Protein AF-A0A921MEG3-F1 (afdb_monomer)

Sequence (140 aa):
MTDDDAIRMTDDLDVVVRRSPRYGAFMVAGLILGFIVAGILVMLPVDTSQLTADYSMGASMGLLMMLLGIVGLGLGGAVALVLDRINAKKAKQYTVRAEYTARRPASPSVNGTAPGRSPDQREDADQPGTGSPATTDVED

pLDDT: mean 70.76, std 17.57, range [39.16, 97.62]

Radius of gyration: 39.79 Å; Cα contacts (8 Å, |Δi|>4): 73; chains: 1; bounding box: 73×64×107 Å

Solvent-accessible surface area (backbone atoms only — not comparable to full-atom values): 9408 Å² total; per-residue (Å²): 138,80,92,73,77,72,80,80,80,80,80,84,63,90,58,88,76,80,78,79,79,74,52,66,61,35,22,51,51,18,25,52,49,16,35,53,52,26,52,53,60,64,69,46,91,67,91,58,88,84,52,95,68,90,74,53,72,67,58,54,38,54,52,34,28,54,50,33,21,54,51,18,25,51,51,18,39,50,54,36,52,53,54,44,63,57,46,64,76,60,63,73,87,66,92,53,92,71,85,78,80,77,76,74,75,78,71,82,80,88,78,73,84,71,78,83,81,73,92,82,82,72,89,82,80,91,87,88,87,80,83,86,80,93,80,90,81,85,89,135

Organism: NCBI:txid1033736

Foldseek 3Di:
DDPPPPPPDDDQDFDFDDDDQDLVVLLVVLLVVQLVVQVVVLPDDDPCVVPPDDDDSVRSSVVSSVVSNVVSSVVSNVVSVVVCVVVVVVPDRDRDRDPDPPPPDPDPPPPDPDPDDDPPPDDDDDDDDDDDDDDDDDDD

Mean predicted aligned error: 18.66 Å

Structure (mmCIF, N/CA/C/O backbone):
data_AF-A0A921MEG3-F1
#
_entry.id   AF-A0A921MEG3-F1
#
loop_
_atom_site.group_PDB
_atom_site.id
_atom_site.type_symbol
_atom_site.label_atom_id
_atom_site.label_alt_id
_atom_site.label_comp_id
_atom_site.label_asym_id
_atom_site.label_entity_id
_atom_site.label_seq_id
_atom_site.pdbx_PDB_ins_code
_atom_site.Cartn_x
_atom_site.Cartn_y
_atom_site.Cartn_z
_atom_site.occupancy
_atom_site.B_iso_or_equiv
_atom_site.auth_seq_id
_atom_site.auth_comp_id
_atom_site.auth_asym_id
_atom_site.auth_atom_id
_atom_site.pdbx_PDB_model_num
ATOM 1 N N . MET A 1 1 ? -48.904 -27.286 42.458 1.00 48.72 1 MET A N 1
ATOM 2 C CA . MET A 1 1 ? -48.430 -25.918 42.729 1.00 48.72 1 MET A CA 1
ATOM 3 C C . MET A 1 1 ? -46.940 -26.071 42.954 1.00 48.72 1 MET A C 1
ATOM 5 O O . MET A 1 1 ? -46.554 -26.556 44.003 1.00 48.72 1 MET A O 1
ATOM 9 N N . THR A 1 2 ? -46.163 -25.959 41.879 1.00 46.72 2 THR A N 1
ATOM 10 C CA . THR A 1 2 ? -44.738 -26.314 41.820 1.00 46.72 2 THR A CA 1
ATOM 11 C C . THR A 1 2 ? -43.904 -25.080 42.130 1.00 46.72 2 THR A C 1
ATOM 13 O O . THR A 1 2 ? -44.001 -24.088 41.412 1.00 46.72 2 THR A O 1
ATOM 16 N N . ASP A 1 3 ? -43.112 -25.164 43.197 1.00 55.00 3 ASP A N 1
ATOM 17 C CA . ASP A 1 3 ? -42.106 -24.183 43.615 1.00 55.00 3 ASP A CA 1
ATOM 18 C C . ASP A 1 3 ? -40.870 -24.231 42.690 1.00 55.00 3 ASP A C 1
ATOM 20 O O . ASP A 1 3 ? -39.758 -24.512 43.126 1.00 55.00 3 ASP A O 1
ATOM 24 N N . ASP A 1 4 ? -41.066 -23.984 41.391 1.00 60.12 4 ASP A N 1
ATOM 25 C CA . ASP A 1 4 ? -39.992 -23.913 40.383 1.00 60.12 4 ASP A CA 1
ATOM 26 C C . ASP A 1 4 ? -39.595 -22.456 40.052 1.00 60.12 4 ASP A C 1
ATOM 28 O O . ASP A 1 4 ? -39.057 -22.165 38.983 1.00 60.12 4 ASP A O 1
ATOM 32 N N . ASP A 1 5 ? -39.805 -21.522 40.987 1.00 58.44 5 ASP A N 1
ATOM 33 C CA . ASP A 1 5 ? -39.325 -20.132 40.905 1.00 58.44 5 ASP A CA 1
ATOM 34 C C . ASP A 1 5 ? -37.833 -20.032 41.280 1.00 58.44 5 ASP A C 1
ATOM 36 O O . ASP A 1 5 ? -37.404 -19.223 42.109 1.00 58.44 5 ASP A O 1
ATOM 40 N N . ALA A 1 6 ? -36.997 -20.865 40.654 1.00 59.38 6 ALA A N 1
ATOM 41 C CA . ALA A 1 6 ? -35.558 -20.652 40.654 1.00 59.38 6 ALA A CA 1
ATOM 42 C C . ALA A 1 6 ? -35.285 -19.313 39.955 1.00 59.38 6 ALA A C 1
ATOM 44 O O . ALA A 1 6 ? -35.330 -19.214 38.728 1.00 59.38 6 ALA A O 1
ATOM 45 N N . ILE A 1 7 ? -35.057 -18.277 40.768 1.00 54.34 7 ILE A N 1
ATOM 46 C CA . ILE A 1 7 ? -34.811 -16.889 40.375 1.00 54.34 7 ILE A CA 1
ATOM 47 C C . ILE A 1 7 ? -33.817 -16.847 39.210 1.00 54.34 7 ILE A C 1
ATOM 49 O O . ILE A 1 7 ? -32.604 -16.995 39.375 1.00 54.34 7 ILE A O 1
ATOM 53 N N . ARG A 1 8 ? -34.346 -16.659 38.000 1.00 55.06 8 ARG A N 1
ATOM 54 C CA . ARG A 1 8 ? -33.565 -16.529 36.774 1.00 55.06 8 ARG A CA 1
ATOM 55 C C . ARG A 1 8 ? -33.024 -15.101 36.714 1.00 55.06 8 ARG A C 1
ATOM 57 O O . ARG A 1 8 ? -33.599 -14.236 36.065 1.00 55.06 8 ARG A O 1
ATOM 64 N N . MET A 1 9 ? -31.943 -14.849 37.445 1.00 56.94 9 MET A N 1
ATOM 65 C CA . MET A 1 9 ? -31.212 -13.582 37.412 1.00 56.94 9 MET A CA 1
ATOM 66 C C . MET A 1 9 ? -30.447 -13.493 36.080 1.00 56.94 9 MET A C 1
ATOM 68 O O . MET A 1 9 ? -29.381 -14.081 35.918 1.00 56.94 9 MET A O 1
ATOM 72 N N . THR A 1 10 ? -31.025 -12.831 35.079 1.00 59.12 10 THR A N 1
ATOM 73 C CA . THR A 1 10 ? -30.313 -12.440 33.852 1.00 59.12 10 THR A CA 1
ATOM 74 C C . THR A 1 10 ? -29.466 -11.205 34.148 1.00 59.12 10 THR A C 1
ATOM 76 O O . THR A 1 10 ? -29.988 -10.096 34.139 1.00 59.12 10 THR A O 1
ATOM 79 N N . ASP A 1 11 ? -28.178 -11.400 34.433 1.00 65.25 11 ASP A N 1
ATOM 80 C CA . ASP A 1 11 ? -27.188 -10.318 34.444 1.00 65.25 11 ASP A CA 1
ATOM 81 C C . ASP A 1 11 ? -26.770 -10.016 32.996 1.00 65.25 11 ASP A C 1
ATOM 83 O O . ASP A 1 11 ? -26.078 -10.811 32.353 1.00 65.25 11 ASP A O 1
ATOM 87 N N . ASP A 1 12 ? -27.216 -8.879 32.459 1.00 62.66 12 ASP A N 1
ATOM 88 C CA . ASP A 1 12 ? -26.721 -8.355 31.185 1.00 62.66 12 ASP A CA 1
ATOM 89 C C . ASP A 1 12 ? -25.346 -7.706 31.427 1.00 62.66 12 ASP A C 1
ATOM 91 O O . ASP A 1 12 ? -25.234 -6.599 31.954 1.00 62.66 12 ASP A O 1
ATOM 95 N N . LEU A 1 13 ? -24.273 -8.417 31.067 1.00 62.22 13 LEU A N 1
ATOM 96 C CA . LEU A 1 13 ? -22.905 -7.899 31.136 1.00 62.22 13 LEU A CA 1
ATOM 97 C C . LEU A 1 13 ? -22.580 -7.065 29.894 1.00 62.22 13 LEU A C 1
ATOM 99 O O . LEU A 1 13 ? -22.517 -7.581 28.776 1.00 62.22 13 LEU A O 1
ATOM 103 N N . ASP A 1 14 ? -22.313 -5.778 30.106 1.00 54.62 14 ASP A N 1
ATOM 104 C CA . ASP A 1 14 ? -21.950 -4.843 29.044 1.00 54.62 14 ASP A CA 1
ATOM 105 C C . ASP A 1 14 ? -20.464 -5.021 28.673 1.00 54.62 14 ASP A C 1
ATOM 107 O O . ASP A 1 14 ? -19.552 -4.603 29.391 1.00 54.62 14 ASP A O 1
ATOM 111 N N . VAL A 1 15 ? -20.194 -5.718 27.563 1.00 60.62 15 VAL A N 1
ATOM 112 C CA . VAL A 1 15 ? -18.828 -6.003 27.091 1.00 60.62 15 VAL A CA 1
ATOM 113 C C . VAL A 1 15 ? -18.481 -5.105 25.907 1.00 60.62 15 VAL A C 1
ATOM 115 O O . VAL A 1 15 ? -19.044 -5.219 24.818 1.00 60.62 15 VAL A O 1
ATOM 118 N N . VAL A 1 16 ? -17.474 -4.245 26.085 1.00 59.94 16 VAL A N 1
ATOM 119 C CA . VAL A 1 16 ? -16.951 -3.380 25.018 1.00 59.94 16 VAL A CA 1
ATOM 120 C C . VAL A 1 16 ? -16.079 -4.199 24.062 1.00 59.94 16 VAL A C 1
ATOM 122 O O . VAL A 1 16 ? -14.869 -4.351 24.248 1.00 59.94 16 VAL A O 1
ATOM 125 N N . VAL A 1 17 ? -16.682 -4.728 22.997 1.00 63.50 17 VAL A N 1
ATOM 126 C CA . VAL A 1 17 ? -15.937 -5.382 21.914 1.00 63.50 17 VAL A CA 1
ATOM 127 C C . VAL A 1 17 ? -15.283 -4.317 21.032 1.00 63.50 17 VAL A C 1
ATOM 129 O O . VAL A 1 17 ? -15.913 -3.726 20.153 1.00 63.50 17 VAL A O 1
ATOM 132 N N . ARG A 1 18 ? -13.978 -4.091 21.217 1.00 59.41 18 ARG A N 1
ATOM 133 C CA . ARG A 1 18 ? -13.170 -3.336 20.248 1.00 59.41 18 ARG A CA 1
ATOM 134 C C . ARG A 1 18 ? -12.979 -4.178 18.982 1.00 59.41 18 ARG A C 1
ATOM 136 O O . ARG A 1 18 ? -12.212 -5.137 18.980 1.00 59.41 18 ARG A O 1
ATOM 143 N N . ARG A 1 19 ? -13.665 -3.845 17.884 1.00 63.50 19 ARG A N 1
ATOM 144 C CA . ARG A 1 19 ? -13.299 -4.397 16.567 1.00 63.50 19 ARG A CA 1
ATOM 145 C C . ARG A 1 19 ? -11.910 -3.878 16.206 1.00 63.50 19 ARG A C 1
ATOM 147 O O . ARG A 1 19 ? -11.713 -2.667 16.185 1.00 63.50 19 ARG A O 1
ATOM 154 N N . SER A 1 20 ? -10.966 -4.775 15.917 1.00 61.28 20 SER A N 1
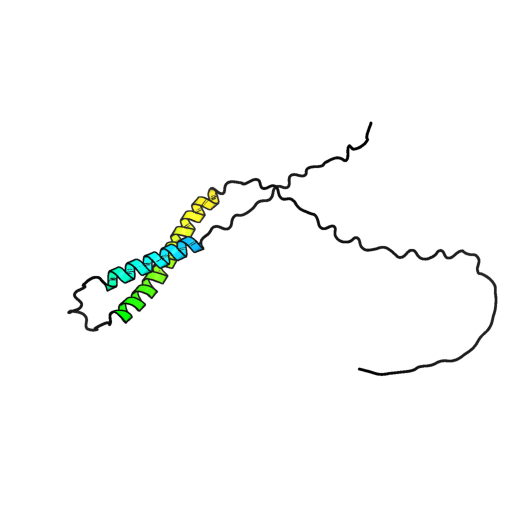ATOM 155 C CA . SER A 1 20 ? -9.675 -4.378 15.359 1.00 61.28 20 SER A CA 1
ATOM 156 C C . SER A 1 20 ? -9.892 -3.799 13.953 1.00 61.28 20 SER A C 1
ATOM 158 O O . SER A 1 20 ? -10.501 -4.456 13.097 1.00 61.28 20 SER A O 1
ATOM 160 N N . PRO A 1 21 ? -9.448 -2.561 13.691 1.00 65.62 21 PRO A N 1
ATOM 161 C CA . PRO A 1 21 ? -9.524 -1.991 12.355 1.00 65.62 21 PRO A CA 1
ATOM 162 C C . PRO A 1 21 ? -8.595 -2.745 11.396 1.00 65.62 21 PRO A C 1
ATOM 164 O O . PRO A 1 21 ? -7.470 -3.111 11.736 1.00 65.62 21 PRO A O 1
ATOM 167 N N . ARG A 1 22 ? -9.073 -3.027 10.180 1.00 69.94 22 ARG A N 1
ATOM 168 C CA . ARG A 1 22 ? -8.360 -3.861 9.197 1.00 69.94 22 ARG A CA 1
ATOM 169 C C . ARG A 1 22 ? -7.361 -3.030 8.380 1.00 69.94 22 ARG A C 1
ATOM 171 O O . ARG A 1 22 ? -7.578 -2.799 7.194 1.00 69.94 22 ARG A O 1
ATOM 178 N N . TYR A 1 23 ? -6.259 -2.601 8.995 1.00 77.19 23 TYR A N 1
ATOM 179 C CA . TYR A 1 23 ? -5.219 -1.800 8.321 1.00 77.19 23 TYR A CA 1
ATOM 180 C C . TYR A 1 23 ? -4.531 -2.537 7.160 1.00 77.19 23 TYR A C 1
ATOM 182 O O . TYR A 1 23 ? -4.137 -1.917 6.172 1.00 77.19 23 TYR A O 1
ATOM 190 N N . GLY A 1 24 ? -4.430 -3.869 7.249 1.00 82.56 24 GLY A N 1
ATOM 191 C CA . GLY A 1 24 ? -3.732 -4.689 6.254 1.00 82.56 24 GLY A CA 1
ATOM 192 C C . GLY A 1 24 ? -4.317 -4.593 4.842 1.00 82.56 24 GLY A C 1
ATOM 193 O O . GLY A 1 24 ? -3.566 -4.622 3.874 1.00 82.56 24 GLY A O 1
ATOM 194 N N . ALA A 1 25 ? -5.634 -4.405 4.701 1.00 87.50 25 ALA A N 1
ATOM 195 C CA . ALA A 1 25 ? -6.272 -4.345 3.384 1.00 87.50 25 ALA A CA 1
ATOM 196 C C . ALA A 1 25 ? -5.827 -3.117 2.569 1.00 87.50 25 ALA A C 1
ATOM 198 O O . ALA A 1 25 ? -5.560 -3.227 1.376 1.00 87.50 25 ALA A O 1
ATOM 199 N N . PHE A 1 26 ? -5.701 -1.958 3.217 1.00 88.75 26 PHE A N 1
ATOM 200 C CA . PHE A 1 26 ? -5.288 -0.716 2.558 1.00 88.75 26 PHE A CA 1
ATOM 201 C C . PHE A 1 26 ? -3.795 -0.691 2.230 1.00 88.75 26 PHE A C 1
ATOM 203 O O . PHE A 1 26 ? -3.413 -0.196 1.174 1.00 88.75 26 PHE A O 1
ATOM 210 N N . MET A 1 27 ? -2.963 -1.266 3.103 1.00 90.25 27 MET A N 1
ATOM 211 C CA . MET A 1 27 ? -1.540 -1.490 2.833 1.00 90.25 27 MET A CA 1
ATOM 212 C C . MET A 1 27 ? -1.364 -2.336 1.563 1.00 90.25 27 MET A C 1
ATOM 214 O O . MET A 1 27 ? -0.673 -1.927 0.633 1.00 90.25 27 MET A O 1
ATOM 218 N N . VAL A 1 28 ? -2.059 -3.477 1.481 1.00 93.62 28 VAL A N 1
ATOM 219 C CA . VAL A 1 28 ? -2.006 -4.368 0.310 1.00 93.62 28 VAL A CA 1
ATOM 220 C C . VAL A 1 28 ? -2.534 -3.672 -0.946 1.00 93.62 28 VAL A C 1
ATOM 222 O O . VAL A 1 28 ? -1.901 -3.758 -1.994 1.00 93.62 28 VAL A O 1
ATOM 225 N N . ALA A 1 29 ? -3.643 -2.933 -0.853 1.00 93.00 29 ALA A N 1
ATOM 226 C CA . ALA A 1 29 ? -4.171 -2.176 -1.987 1.00 93.00 29 ALA A CA 1
ATOM 227 C C . ALA A 1 29 ? -3.178 -1.114 -2.494 1.00 93.00 29 ALA A C 1
ATOM 229 O O . ALA A 1 29 ? -2.976 -0.993 -3.701 1.00 93.00 29 ALA A O 1
ATOM 230 N N . GLY A 1 30 ? -2.528 -0.381 -1.586 1.00 93.44 30 GLY A N 1
ATOM 231 C CA . GLY A 1 30 ? -1.507 0.610 -1.927 1.00 93.44 30 GLY A CA 1
ATOM 232 C C . GLY A 1 30 ? -0.261 -0.008 -2.568 1.00 93.44 30 GLY A C 1
ATOM 233 O O . GLY A 1 30 ? 0.231 0.516 -3.565 1.00 93.44 30 GLY A O 1
ATOM 234 N N . LEU A 1 31 ? 0.206 -1.152 -2.056 1.00 97.00 31 LEU A N 1
ATOM 235 C CA . LEU A 1 31 ? 1.300 -1.927 -2.653 1.00 97.00 31 LEU A CA 1
ATOM 236 C C . LEU A 1 31 ? 0.959 -2.360 -4.087 1.00 97.00 31 LEU A C 1
ATOM 238 O O . LEU A 1 31 ? 1.746 -2.129 -5.004 1.00 97.00 31 LEU A O 1
ATOM 242 N N . ILE A 1 32 ? -0.226 -2.952 -4.284 1.00 97.19 32 ILE A N 1
ATOM 243 C CA . ILE A 1 32 ? -0.699 -3.399 -5.603 1.00 97.19 32 ILE A CA 1
ATOM 244 C C . ILE A 1 32 ? -0.782 -2.213 -6.565 1.00 97.19 32 ILE A C 1
ATOM 246 O O . ILE A 1 32 ? -0.314 -2.311 -7.697 1.00 97.19 32 ILE A O 1
ATOM 250 N N . LEU A 1 33 ? -1.330 -1.081 -6.117 1.00 96.69 33 LEU A N 1
ATOM 251 C CA . LEU A 1 33 ? -1.407 0.128 -6.933 1.00 96.69 33 LEU A CA 1
ATOM 252 C C . LEU A 1 33 ? -0.010 0.632 -7.324 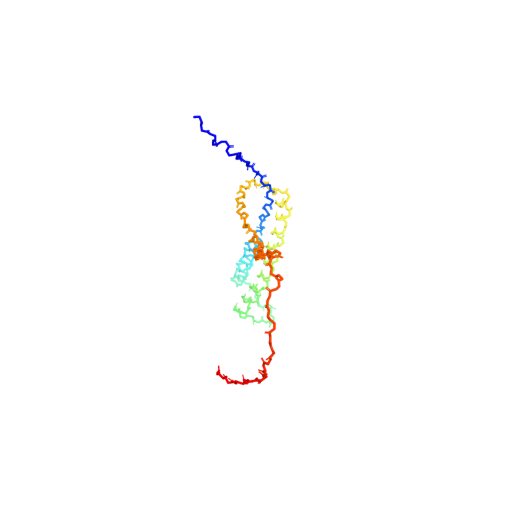1.00 96.69 33 LEU A C 1
ATOM 254 O O . LEU A 1 33 ? 0.209 0.960 -8.488 1.00 96.69 33 LEU A O 1
ATOM 258 N N . GLY A 1 34 ? 0.945 0.637 -6.390 1.00 96.19 34 GLY A N 1
ATOM 259 C CA . GLY A 1 34 ? 2.339 0.987 -6.665 1.00 96.19 34 GLY A CA 1
ATOM 260 C C . GLY A 1 34 ? 2.972 0.082 -7.723 1.00 96.19 34 GLY A C 1
ATOM 261 O O . GLY A 1 34 ? 3.616 0.575 -8.649 1.00 96.19 34 GLY A O 1
ATOM 262 N N . PHE A 1 35 ? 2.722 -1.226 -7.645 1.00 97.62 35 PHE A N 1
ATOM 263 C CA . PHE A 1 35 ? 3.199 -2.176 -8.649 1.00 97.62 35 PHE A CA 1
ATOM 264 C C . PHE A 1 35 ? 2.564 -1.930 -10.021 1.00 97.62 35 PHE A C 1
ATOM 266 O O . PHE A 1 35 ? 3.269 -1.882 -11.024 1.00 97.62 35 PHE A O 1
ATOM 273 N N . ILE A 1 36 ? 1.253 -1.694 -10.085 1.00 97.00 36 ILE A N 1
ATOM 274 C CA . ILE A 1 36 ? 0.577 -1.367 -11.350 1.00 97.00 36 ILE A CA 1
ATOM 275 C C . ILE A 1 36 ? 1.209 -0.123 -11.988 1.00 97.00 36 ILE A C 1
ATOM 277 O O . ILE A 1 36 ? 1.559 -0.150 -13.168 1.00 97.00 36 ILE A O 1
ATOM 281 N N . VAL A 1 37 ? 1.418 0.943 -11.210 1.00 96.50 37 VAL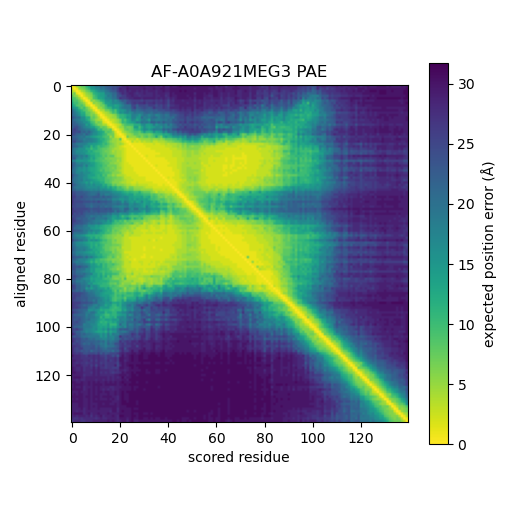 A N 1
ATOM 282 C CA . VAL A 1 37 ? 2.031 2.184 -11.709 1.00 96.50 37 VAL A CA 1
ATOM 283 C C . VAL A 1 37 ? 3.469 1.944 -12.179 1.00 96.50 37 VAL A C 1
ATOM 285 O O . VAL A 1 37 ? 3.832 2.405 -13.258 1.00 96.50 37 VAL A O 1
ATOM 288 N N . ALA A 1 38 ? 4.274 1.181 -11.435 1.00 95.12 38 ALA A N 1
ATOM 289 C CA . ALA A 1 38 ? 5.630 0.824 -11.853 1.00 95.12 38 ALA A CA 1
ATOM 290 C C . ALA A 1 38 ? 5.641 0.040 -13.176 1.00 95.12 38 ALA A C 1
ATOM 292 O O . ALA A 1 38 ? 6.471 0.308 -14.042 1.00 95.12 38 ALA A O 1
ATOM 293 N N . GLY A 1 39 ? 4.703 -0.893 -13.361 1.00 93.56 39 GLY A N 1
ATOM 294 C CA . GLY A 1 39 ? 4.596 -1.682 -14.589 1.00 93.56 39 GLY A CA 1
ATOM 295 C C . GLY A 1 39 ? 4.227 -0.817 -15.791 1.00 93.56 39 GLY A C 1
ATOM 296 O O . GLY A 1 39 ? 4.834 -0.942 -16.853 1.00 93.56 39 GLY A O 1
ATOM 297 N N . ILE A 1 40 ? 3.287 0.113 -15.601 1.00 94.44 40 ILE A N 1
ATOM 298 C CA . ILE A 1 40 ? 2.897 1.083 -16.631 1.00 94.44 40 ILE A CA 1
ATOM 299 C C . ILE A 1 40 ? 4.079 1.985 -17.001 1.00 94.44 40 ILE A C 1
ATOM 301 O O . ILE A 1 40 ? 4.334 2.183 -18.185 1.00 94.44 40 ILE A O 1
ATOM 305 N N . LEU A 1 41 ? 4.818 2.499 -16.012 1.00 92.00 41 LEU A N 1
ATOM 306 C CA . LEU A 1 41 ? 5.964 3.384 -16.247 1.00 92.00 41 LEU A CA 1
ATOM 307 C C . LEU A 1 41 ? 7.076 2.709 -17.057 1.00 92.00 41 LEU A C 1
ATOM 309 O O . LEU A 1 41 ? 7.666 3.355 -17.914 1.00 92.00 41 LEU A O 1
ATOM 313 N N . VAL A 1 42 ? 7.344 1.424 -16.815 1.00 90.56 42 VAL A N 1
ATOM 314 C CA . VAL A 1 42 ? 8.361 0.667 -17.569 1.00 90.56 42 VAL A CA 1
ATOM 315 C C . VAL A 1 42 ? 7.922 0.369 -18.995 1.00 90.56 42 VAL A C 1
ATOM 317 O O . VAL A 1 42 ? 8.753 0.341 -19.897 1.00 90.56 42 VAL A O 1
ATOM 320 N N . MET A 1 43 ? 6.631 0.115 -19.207 1.00 89.94 43 MET A N 1
ATOM 321 C CA . MET A 1 43 ? 6.101 -0.164 -20.543 1.00 89.94 43 MET A CA 1
ATOM 322 C C . MET A 1 43 ? 5.971 1.107 -21.396 1.00 89.94 43 MET A C 1
ATOM 324 O O . MET A 1 43 ? 5.792 1.025 -22.611 1.00 89.94 43 MET A O 1
ATOM 328 N N . LEU A 1 44 ? 6.032 2.287 -20.774 1.00 90.38 44 LEU A N 1
ATOM 329 C CA . LEU A 1 44 ? 5.914 3.549 -21.479 1.00 90.38 44 LEU A CA 1
ATOM 330 C C . LEU A 1 44 ? 7.169 3.780 -22.343 1.00 90.38 44 LEU A C 1
ATOM 332 O O . LEU A 1 44 ? 8.282 3.699 -21.824 1.00 90.38 44 LEU A O 1
ATOM 336 N N . PRO A 1 45 ? 7.024 4.077 -23.646 1.00 78.00 45 PRO A N 1
ATOM 337 C CA . PRO A 1 45 ? 8.163 4.400 -24.493 1.00 78.00 45 PRO A CA 1
ATOM 338 C C . PRO A 1 45 ? 8.689 5.782 -24.096 1.00 78.00 45 PRO A C 1
ATOM 340 O O . PRO A 1 45 ? 8.121 6.808 -24.468 1.00 78.00 45 PRO A O 1
ATOM 343 N N . VAL A 1 46 ? 9.744 5.801 -23.284 1.00 80.00 46 VAL A N 1
ATOM 344 C CA . VAL A 1 46 ? 10.454 7.019 -22.887 1.00 80.00 46 VAL A CA 1
ATOM 345 C C . VAL A 1 46 ? 11.738 7.098 -23.703 1.00 80.00 46 VAL A C 1
ATOM 347 O O . VAL A 1 46 ? 12.503 6.137 -23.734 1.00 80.00 46 VAL A O 1
ATOM 350 N N . ASP A 1 47 ? 11.987 8.237 -24.349 1.00 74.81 47 ASP A N 1
ATOM 351 C CA . ASP A 1 47 ? 13.234 8.474 -25.079 1.00 74.81 47 ASP A CA 1
ATOM 352 C C . ASP A 1 47 ? 14.405 8.577 -24.092 1.00 74.81 47 ASP A C 1
ATOM 354 O O . ASP A 1 47 ? 14.687 9.632 -23.519 1.00 74.81 47 ASP A O 1
ATOM 358 N N . THR A 1 48 ? 15.100 7.460 -23.878 1.00 73.44 48 THR A N 1
ATOM 359 C CA . THR A 1 48 ? 16.271 7.381 -22.992 1.00 73.44 48 THR A CA 1
ATOM 360 C C . THR A 1 48 ? 17.585 7.688 -23.702 1.00 73.44 48 THR A C 1
ATOM 362 O O . THR A 1 48 ? 18.639 7.604 -23.085 1.00 73.44 48 THR A O 1
ATOM 365 N N . SER A 1 49 ? 17.547 8.111 -24.967 1.00 72.19 49 SER A N 1
ATOM 366 C CA . SER A 1 49 ? 18.716 8.397 -25.818 1.00 72.19 49 SER A CA 1
ATOM 367 C C . SER A 1 49 ? 19.690 9.433 -25.236 1.00 72.19 49 SER A C 1
ATOM 369 O O . SER A 1 49 ? 20.829 9.532 -25.677 1.00 72.19 49 SER A O 1
ATOM 371 N N . GLN A 1 50 ? 19.232 10.231 -24.268 1.00 75.94 50 GLN A N 1
ATOM 372 C CA . GLN A 1 50 ? 20.006 11.269 -23.579 1.00 75.94 50 GLN A CA 1
ATOM 373 C C . GLN A 1 50 ? 20.635 10.773 -2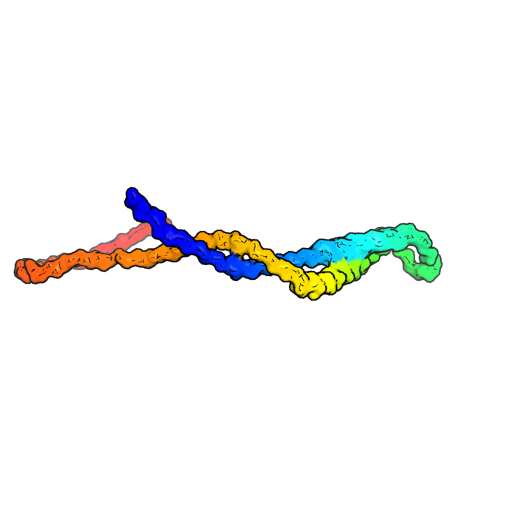2.260 1.00 75.94 50 GLN A C 1
ATOM 375 O O . GLN A 1 50 ? 21.378 11.516 -21.619 1.00 75.94 50 GLN A O 1
ATOM 380 N N . LEU A 1 51 ? 20.320 9.554 -21.806 1.00 78.31 51 LEU A N 1
ATOM 381 C CA . LEU A 1 51 ? 20.860 8.993 -20.568 1.00 78.31 51 LEU A CA 1
ATOM 382 C C . LEU A 1 51 ? 22.213 8.328 -20.840 1.00 78.31 51 LEU A C 1
ATOM 384 O O . LEU A 1 51 ? 22.364 7.538 -21.761 1.00 78.31 51 LEU A O 1
ATOM 388 N N . THR A 1 52 ? 23.195 8.594 -19.978 1.00 72.38 52 THR A N 1
ATOM 389 C CA . THR A 1 52 ? 24.522 7.948 -20.021 1.00 72.38 52 THR A CA 1
ATOM 390 C C . THR A 1 52 ? 24.473 6.445 -19.707 1.00 72.38 52 THR A C 1
ATOM 392 O O . THR A 1 52 ? 25.438 5.734 -19.972 1.00 72.38 52 THR A O 1
ATOM 395 N N . ALA A 1 53 ? 23.380 5.956 -19.117 1.00 73.81 53 ALA A N 1
ATOM 396 C CA . ALA A 1 53 ? 23.249 4.583 -18.651 1.00 73.81 53 ALA A CA 1
ATOM 397 C C . ALA A 1 53 ? 22.046 3.888 -19.296 1.00 73.81 53 ALA A C 1
ATOM 399 O O . ALA A 1 53 ? 20.901 4.276 -19.054 1.00 73.81 53 ALA A O 1
ATOM 400 N N . ASP A 1 54 ? 22.324 2.819 -20.042 1.00 73.50 54 ASP A N 1
ATOM 401 C CA . ASP A 1 54 ? 21.312 1.892 -20.538 1.00 73.50 54 ASP A CA 1
ATOM 402 C C . ASP A 1 54 ? 20.891 0.941 -19.414 1.00 73.50 54 ASP A C 1
ATOM 404 O O . ASP A 1 54 ? 21.666 0.104 -18.943 1.00 73.50 54 ASP A O 1
ATOM 408 N N . TYR A 1 55 ? 19.642 1.069 -18.974 1.00 80.50 55 TYR A N 1
ATOM 409 C CA . TYR A 1 55 ? 19.045 0.150 -18.012 1.00 80.50 55 TYR A CA 1
ATOM 410 C C . TYR A 1 55 ? 18.257 -0.938 -18.735 1.00 80.50 55 TYR A C 1
ATOM 412 O O . TYR A 1 55 ? 17.430 -0.662 -19.602 1.00 80.50 55 TYR A O 1
ATOM 420 N N . SER A 1 56 ? 18.482 -2.194 -18.344 1.00 86.50 56 SER A N 1
ATOM 421 C CA . SER A 1 56 ? 17.664 -3.301 -18.833 1.00 86.50 56 SER A CA 1
ATOM 422 C C . SER A 1 56 ? 16.244 -3.206 -18.274 1.00 86.50 56 SER A C 1
ATOM 424 O O . SER A 1 56 ? 16.042 -2.826 -17.118 1.00 86.50 56 SER A O 1
ATOM 426 N N . MET A 1 57 ? 15.264 -3.632 -19.075 1.00 83.69 57 MET A N 1
ATOM 427 C CA . MET A 1 57 ? 13.842 -3.585 -18.715 1.00 83.69 57 MET A CA 1
ATOM 428 C C . MET A 1 57 ? 13.552 -4.266 -17.365 1.00 83.69 57 MET A C 1
ATOM 430 O O . MET A 1 57 ? 12.770 -3.759 -16.562 1.00 83.69 57 MET A O 1
ATOM 434 N N . GLY A 1 58 ? 14.223 -5.390 -17.084 1.00 88.44 58 GLY A N 1
ATOM 435 C CA . GLY A 1 58 ? 14.086 -6.115 -15.819 1.00 88.44 58 GLY A CA 1
ATOM 436 C C . GLY A 1 58 ? 14.642 -5.350 -14.614 1.00 88.44 58 GLY A C 1
ATOM 437 O O . GLY A 1 58 ? 14.026 -5.364 -13.548 1.00 88.44 58 GLY A O 1
ATOM 438 N N . ALA A 1 59 ? 15.764 -4.641 -14.776 1.00 91.75 59 ALA A N 1
ATOM 439 C CA . ALA A 1 59 ? 16.362 -3.849 -13.702 1.00 91.75 59 ALA A CA 1
ATOM 440 C C . ALA A 1 59 ? 15.501 -2.625 -13.358 1.00 91.75 59 ALA A C 1
ATOM 442 O O . ALA A 1 59 ? 15.204 -2.390 -12.185 1.00 91.75 59 ALA A O 1
ATOM 443 N N . SER A 1 60 ? 15.039 -1.887 -14.372 1.00 91.31 60 SER A N 1
ATOM 444 C CA . SER A 1 60 ? 14.125 -0.755 -14.181 1.00 91.31 60 SER A CA 1
ATOM 445 C C . SER A 1 60 ? 12.792 -1.197 -13.577 1.00 91.31 60 SER A C 1
ATOM 447 O O . SER A 1 60 ? 12.283 -0.529 -12.679 1.00 91.31 60 SER A O 1
ATOM 449 N N . MET A 1 61 ? 12.261 -2.353 -13.993 1.00 93.00 61 MET A N 1
ATOM 450 C CA . MET A 1 61 ? 11.043 -2.920 -13.411 1.00 93.00 61 MET A CA 1
ATOM 451 C C . MET A 1 61 ? 11.221 -3.275 -11.942 1.00 93.00 61 MET A C 1
ATOM 453 O O . MET A 1 61 ? 10.420 -2.832 -11.124 1.00 93.00 61 MET A O 1
ATOM 457 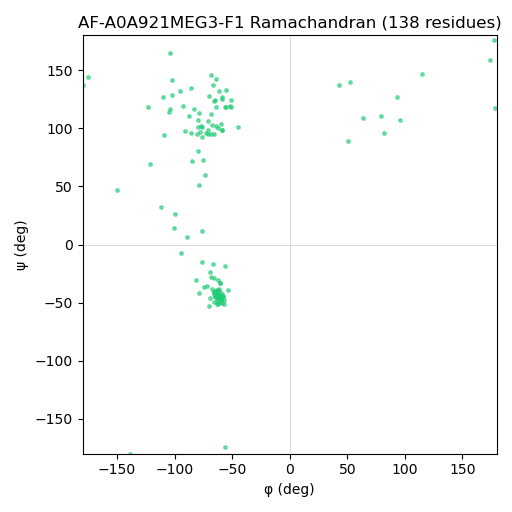N N . GLY A 1 62 ? 12.264 -4.025 -11.587 1.00 93.50 62 GLY A N 1
ATOM 458 C CA . GLY A 1 62 ? 12.507 -4.409 -10.197 1.00 93.50 62 GLY A CA 1
ATOM 459 C C . GLY A 1 62 ? 12.695 -3.196 -9.284 1.00 93.50 62 GLY A C 1
ATOM 460 O O . GLY A 1 62 ? 12.067 -3.117 -8.227 1.00 93.50 62 GLY A O 1
ATOM 461 N N . LEU A 1 63 ? 13.502 -2.222 -9.718 1.00 94.88 63 LEU A N 1
ATOM 462 C CA . LEU A 1 63 ? 13.757 -1.004 -8.951 1.00 94.88 63 LEU A CA 1
ATOM 463 C C . LEU A 1 63 ? 12.482 -0.174 -8.756 1.00 94.88 63 LEU A C 1
ATOM 465 O O . LEU A 1 63 ? 12.178 0.219 -7.629 1.00 94.88 63 LEU A O 1
ATOM 469 N N . LEU A 1 64 ? 11.723 0.072 -9.829 1.00 95.06 64 LEU A N 1
ATOM 470 C CA . LEU A 1 64 ? 10.484 0.846 -9.747 1.00 95.06 64 LEU A CA 1
ATOM 471 C C . LEU A 1 64 ? 9.423 0.120 -8.923 1.00 95.06 64 LEU A C 1
ATOM 473 O O . LEU A 1 64 ? 8.780 0.762 -8.102 1.00 95.06 64 LEU A O 1
ATOM 477 N N . MET A 1 65 ? 9.272 -1.198 -9.072 1.00 96.75 65 MET A N 1
ATOM 478 C CA . MET A 1 65 ? 8.355 -2.002 -8.254 1.00 96.75 65 MET A CA 1
ATOM 479 C C . MET A 1 65 ? 8.705 -1.911 -6.774 1.00 96.75 65 MET A C 1
ATOM 481 O O . MET A 1 65 ? 7.826 -1.663 -5.958 1.00 96.75 65 MET A O 1
ATOM 485 N N . MET A 1 66 ? 9.981 -2.064 -6.418 1.00 97.38 66 MET A N 1
ATOM 486 C CA . MET A 1 66 ? 10.437 -1.948 -5.033 1.00 97.38 66 MET A CA 1
ATOM 487 C C . MET A 1 66 ? 10.129 -0.552 -4.476 1.00 97.38 66 MET A C 1
ATOM 489 O O . MET A 1 66 ? 9.531 -0.419 -3.408 1.00 97.38 66 MET A O 1
ATOM 493 N N . LEU A 1 67 ? 10.494 0.493 -5.222 1.00 97.25 67 LEU A N 1
ATOM 494 C CA . LEU A 1 67 ? 10.377 1.877 -4.773 1.00 97.25 67 LEU A CA 1
ATOM 495 C C . LEU A 1 67 ? 8.912 2.332 -4.696 1.00 97.25 67 LEU A C 1
ATOM 497 O O . LEU A 1 67 ? 8.463 2.770 -3.637 1.00 97.25 67 LEU A O 1
ATOM 501 N N . LEU A 1 68 ? 8.136 2.167 -5.772 1.00 96.81 68 LEU A N 1
ATOM 502 C CA . LEU A 1 68 ? 6.703 2.487 -5.776 1.00 96.81 68 LEU A CA 1
ATOM 503 C C . LEU A 1 68 ? 5.897 1.538 -4.895 1.00 96.81 68 LEU A C 1
ATOM 505 O O . LEU A 1 68 ? 4.870 1.950 -4.367 1.00 96.81 68 LEU A O 1
ATOM 509 N N . GLY A 1 69 ? 6.345 0.302 -4.696 1.00 97.00 69 GLY A N 1
ATOM 510 C CA . GLY A 1 69 ? 5.746 -0.629 -3.749 1.00 97.00 69 GLY A CA 1
ATOM 511 C C . GLY A 1 69 ? 5.840 -0.110 -2.320 1.00 97.00 69 GLY A C 1
ATOM 512 O O . GLY A 1 69 ? 4.819 -0.010 -1.646 1.00 97.00 69 GLY A O 1
ATOM 513 N N . ILE A 1 70 ? 7.034 0.290 -1.869 1.00 97.62 70 ILE A N 1
ATOM 514 C CA . ILE A 1 70 ? 7.238 0.861 -0.525 1.00 97.62 70 ILE A CA 1
ATOM 515 C C . ILE A 1 70 ? 6.455 2.171 -0.366 1.00 97.62 70 ILE A C 1
ATOM 517 O O . ILE A 1 70 ? 5.773 2.365 0.642 1.00 97.62 70 ILE A O 1
ATOM 521 N N . VAL A 1 71 ? 6.511 3.055 -1.367 1.00 96.88 71 VAL A N 1
ATOM 522 C CA . VAL A 1 71 ? 5.765 4.324 -1.354 1.00 96.88 71 VAL A CA 1
ATOM 523 C C . VAL A 1 71 ? 4.257 4.068 -1.323 1.00 96.88 71 VAL A C 1
ATOM 525 O O . VAL A 1 71 ? 3.552 4.650 -0.501 1.00 96.88 71 VAL A O 1
ATOM 528 N N . GLY A 1 72 ? 3.759 3.166 -2.166 1.00 95.44 72 GLY A N 1
ATOM 529 C CA . GLY A 1 72 ? 2.352 2.783 -2.241 1.00 95.44 72 GLY A CA 1
ATOM 530 C C . GLY A 1 72 ? 1.858 2.128 -0.955 1.00 95.44 72 GLY A C 1
ATOM 531 O O . GLY A 1 72 ? 0.776 2.465 -0.477 1.00 95.44 72 GLY A O 1
ATOM 532 N N . LEU A 1 73 ? 2.669 1.266 -0.341 1.00 95.25 73 LEU A N 1
ATOM 533 C CA . LEU A 1 73 ? 2.403 0.673 0.970 1.00 95.25 73 LEU A CA 1
ATOM 534 C C . LEU A 1 73 ? 2.270 1.767 2.043 1.00 95.25 73 LEU A C 1
ATOM 536 O O . LEU A 1 73 ? 1.292 1.786 2.790 1.00 95.25 73 LEU A O 1
ATOM 540 N N . GLY A 1 74 ? 3.210 2.717 2.074 1.00 94.69 74 GLY A N 1
ATOM 541 C CA . GLY A 1 74 ? 3.190 3.855 2.995 1.00 94.69 74 GLY A CA 1
ATOM 542 C C . GLY A 1 74 ? 1.973 4.761 2.803 1.00 94.69 74 GLY A C 1
ATOM 543 O O . GLY A 1 74 ? 1.301 5.096 3.779 1.00 94.69 74 GLY A O 1
ATOM 544 N N . LEU A 1 75 ? 1.636 5.111 1.557 1.00 93.19 75 LEU A N 1
ATOM 545 C CA . LEU A 1 75 ? 0.445 5.904 1.234 1.00 93.19 75 LEU A CA 1
ATOM 546 C C . LEU A 1 75 ? -0.843 5.157 1.587 1.00 93.19 75 LEU A C 1
ATOM 548 O O . LEU A 1 75 ? -1.732 5.737 2.207 1.00 93.19 75 LEU A O 1
ATOM 552 N N . GLY A 1 76 ? -0.936 3.872 1.242 1.00 90.19 76 GLY A N 1
ATOM 553 C CA . GLY A 1 76 ? -2.067 3.017 1.598 1.00 90.19 76 GLY A CA 1
ATOM 554 C C . GLY A 1 76 ? -2.262 2.956 3.111 1.00 90.19 76 GLY A C 1
ATOM 555 O O . GLY A 1 76 ? -3.375 3.142 3.600 1.00 90.19 76 GLY A O 1
ATOM 556 N N . GLY A 1 77 ? -1.172 2.801 3.865 1.00 90.38 77 GLY A N 1
ATOM 557 C CA . GLY A 1 77 ? -1.168 2.868 5.324 1.00 90.38 77 GLY A CA 1
ATOM 558 C C . GLY A 1 77 ? -1.578 4.233 5.883 1.00 90.38 77 GLY A C 1
ATOM 559 O O . GLY A 1 77 ? -2.391 4.297 6.804 1.00 90.38 77 GLY A O 1
ATOM 560 N N . ALA A 1 78 ? -1.072 5.331 5.318 1.00 88.94 78 ALA A N 1
ATOM 561 C CA . ALA A 1 78 ? -1.425 6.686 5.739 1.00 88.94 78 ALA A CA 1
ATOM 562 C C . ALA A 1 78 ? -2.916 6.976 5.513 1.00 88.94 78 ALA A C 1
ATOM 564 O O . ALA A 1 78 ? -3.603 7.456 6.416 1.00 88.94 78 ALA A O 1
ATOM 565 N N . VAL A 1 79 ? -3.440 6.612 4.340 1.00 87.19 79 VAL A N 1
ATOM 566 C CA . VAL A 1 79 ? -4.871 6.697 4.024 1.00 87.19 79 VAL A CA 1
ATOM 567 C C . VAL A 1 79 ? -5.678 5.831 4.995 1.00 87.19 79 VAL A C 1
ATOM 569 O O . VAL A 1 79 ? -6.667 6.306 5.554 1.00 87.19 79 VAL A O 1
ATOM 572 N N . ALA A 1 80 ? -5.224 4.607 5.286 1.00 85.12 80 ALA A N 1
ATOM 573 C CA . ALA A 1 80 ? -5.863 3.734 6.270 1.00 85.12 80 ALA A CA 1
ATOM 574 C C . ALA A 1 80 ? -5.940 4.382 7.655 1.00 85.12 80 ALA A C 1
ATOM 576 O O . ALA A 1 80 ? -6.994 4.340 8.280 1.00 85.12 80 ALA A O 1
ATOM 577 N N . LEU A 1 81 ? -4.854 5.008 8.119 1.00 82.81 81 LEU A N 1
ATOM 578 C CA . LEU A 1 81 ? -4.805 5.702 9.407 1.00 82.81 81 LEU A CA 1
ATOM 579 C C . LEU A 1 81 ? -5.764 6.892 9.453 1.00 82.81 81 LEU A C 1
ATOM 581 O O . LEU A 1 81 ? -6.414 7.111 10.473 1.00 82.81 81 LEU A O 1
ATOM 585 N N . VAL A 1 82 ? -5.883 7.653 8.363 1.00 84.69 82 VAL A N 1
ATOM 586 C CA . VAL A 1 82 ? -6.824 8.779 8.291 1.00 84.69 82 VAL A CA 1
ATOM 587 C C . VAL A 1 82 ? -8.267 8.277 8.351 1.00 84.69 82 VAL A C 1
ATOM 589 O O . VAL A 1 82 ? -9.043 8.763 9.179 1.00 84.69 82 VAL A O 1
ATOM 592 N N . LEU A 1 83 ? -8.626 7.284 7.529 1.00 79.94 83 LEU A N 1
ATOM 593 C CA . LEU A 1 83 ? -9.975 6.708 7.544 1.00 79.94 83 LEU A CA 1
ATOM 594 C C . LEU A 1 83 ? -10.290 6.042 8.881 1.00 79.94 83 LEU 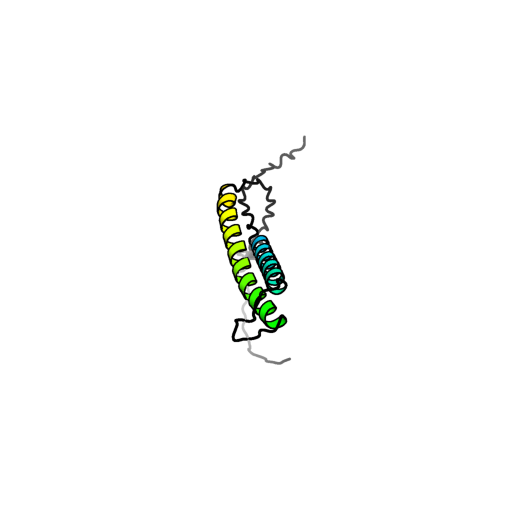A C 1
ATOM 596 O O . LEU A 1 83 ? -11.398 6.192 9.393 1.00 79.94 83 LEU A O 1
ATOM 600 N N . ASP A 1 84 ? -9.324 5.346 9.468 1.00 73.44 84 ASP A N 1
ATOM 601 C CA . ASP A 1 84 ? -9.468 4.738 10.781 1.00 73.44 84 ASP A CA 1
ATOM 602 C C . ASP A 1 84 ? -9.681 5.794 11.866 1.00 73.44 84 ASP A C 1
ATOM 604 O O . ASP A 1 84 ? -10.579 5.660 12.686 1.00 73.44 84 ASP A O 1
ATOM 608 N N . ARG A 1 85 ? -8.969 6.921 11.823 1.00 69.19 85 ARG A N 1
ATOM 609 C CA . ARG A 1 85 ? -9.153 8.007 12.797 1.00 69.19 85 ARG A CA 1
ATOM 610 C C . ARG A 1 85 ? -10.526 8.673 12.693 1.00 69.19 85 ARG A C 1
ATOM 612 O O . ARG A 1 85 ? -11.040 9.180 13.693 1.00 69.19 85 ARG A O 1
ATOM 619 N N . ILE A 1 86 ? -11.128 8.669 11.505 1.00 70.81 86 ILE A N 1
ATOM 620 C CA . ILE A 1 86 ? -12.497 9.149 11.280 1.00 70.81 86 ILE A CA 1
ATOM 621 C C . ILE A 1 86 ? -13.519 8.093 11.729 1.00 70.81 86 ILE A C 1
ATOM 623 O O . ILE A 1 86 ? -14.515 8.434 12.370 1.00 70.81 86 ILE A O 1
ATOM 627 N N . ASN A 1 87 ? -13.269 6.815 11.442 1.00 61.78 87 ASN A N 1
ATOM 628 C CA . ASN A 1 87 ? -14.198 5.719 11.721 1.00 61.78 87 ASN A CA 1
ATOM 629 C C . ASN A 1 87 ? -14.154 5.224 13.171 1.00 61.78 87 ASN A C 1
ATOM 631 O O . ASN A 1 87 ? -15.196 4.849 13.701 1.00 61.78 87 ASN A O 1
ATOM 635 N N . ALA A 1 88 ? -13.008 5.294 13.846 1.00 59.53 88 ALA A N 1
ATOM 636 C CA . ALA A 1 88 ? -12.867 5.015 15.272 1.00 59.53 88 ALA A CA 1
ATOM 637 C C . ALA A 1 88 ? -13.729 5.970 16.110 1.00 59.53 88 ALA A C 1
ATOM 639 O O . ALA A 1 88 ? -14.313 5.563 17.109 1.00 59.53 88 ALA A O 1
ATOM 640 N N . LYS A 1 89 ? -13.907 7.219 15.655 1.00 55.66 89 LYS A N 1
ATOM 641 C CA . LYS A 1 89 ? -14.863 8.160 16.266 1.00 55.66 89 LYS A CA 1
ATOM 642 C C . LYS A 1 89 ? -16.325 7.768 16.036 1.00 55.66 89 LYS A C 1
ATOM 644 O O . LYS A 1 89 ? -17.187 8.178 16.802 1.00 55.66 89 LYS A O 1
ATOM 649 N N . LYS A 1 90 ? -16.612 6.997 14.983 1.00 53.84 90 LYS A N 1
ATOM 650 C CA . LYS A 1 90 ? -17.952 6.512 14.619 1.00 53.84 90 LYS A CA 1
ATOM 651 C C . LYS A 1 90 ? -18.197 5.065 15.051 1.00 53.84 90 LYS A C 1
ATOM 653 O O . LYS A 1 90 ? -19.140 4.452 14.551 1.00 53.84 90 LYS A O 1
ATOM 658 N N . ALA A 1 91 ? -17.356 4.503 15.924 1.00 54.19 91 ALA A N 1
ATOM 659 C CA . ALA A 1 91 ? -17.478 3.126 16.382 1.00 54.19 91 ALA A CA 1
ATOM 660 C C . ALA A 1 91 ? -18.851 2.913 17.042 1.00 54.19 91 ALA A C 1
ATOM 662 O O . ALA A 1 91 ? -19.096 3.289 18.185 1.00 54.19 91 ALA A O 1
ATOM 663 N N . LYS A 1 92 ? -19.765 2.347 16.253 1.00 54.03 92 LYS A N 1
ATOM 664 C CA . LYS A 1 92 ? -21.135 2.016 16.626 1.00 54.03 92 LYS A CA 1
ATOM 665 C C . LYS A 1 92 ? -21.062 0.963 17.729 1.00 54.03 92 LYS A C 1
ATOM 667 O O . LYS A 1 92 ? -20.513 -0.114 17.501 1.00 54.03 92 LYS A O 1
ATOM 672 N N . GLN A 1 93 ? -21.579 1.298 18.907 1.00 49.97 93 GLN A N 1
ATOM 673 C CA . GLN A 1 93 ? -21.753 0.358 20.008 1.00 49.97 93 GLN A CA 1
ATOM 674 C C . GLN A 1 93 ? -22.612 -0.808 19.499 1.00 49.97 93 GLN A C 1
ATOM 676 O O . GLN A 1 93 ? -23.731 -0.600 19.033 1.00 49.97 93 GLN A O 1
ATOM 681 N N . TYR A 1 94 ? -22.057 -2.018 19.504 1.00 52.97 94 TYR A N 1
ATOM 682 C CA . TYR A 1 94 ? -22.814 -3.242 19.267 1.00 52.97 94 TYR A CA 1
ATOM 683 C C . TYR A 1 94 ? -22.980 -3.930 20.616 1.00 52.97 94 TYR A C 1
ATOM 685 O O . TYR A 1 94 ? -21.993 -4.378 21.193 1.00 52.97 94 TYR A O 1
ATOM 693 N N . THR A 1 95 ? -24.218 -4.012 21.099 1.00 51.75 95 THR A N 1
ATOM 694 C CA . THR A 1 95 ? -24.581 -4.844 22.248 1.00 51.75 95 THR A CA 1
ATOM 695 C C . THR A 1 95 ? -24.437 -6.304 21.828 1.00 51.75 95 THR A C 1
ATOM 697 O O . THR A 1 95 ? -25.154 -6.772 20.942 1.00 51.75 95 THR A O 1
ATOM 700 N N . VAL A 1 96 ? -23.474 -7.019 22.407 1.00 56.84 96 VAL A N 1
ATOM 701 C CA . VAL A 1 96 ? -23.279 -8.455 22.173 1.00 56.84 96 VAL A CA 1
ATOM 702 C C . VAL A 1 96 ? -23.660 -9.187 23.452 1.00 56.84 96 VAL A C 1
ATOM 704 O O . VAL A 1 96 ? -23.130 -8.873 24.512 1.00 56.84 96 VAL A O 1
ATOM 707 N N . ARG A 1 97 ? -24.552 -10.178 23.356 1.00 53.94 97 ARG A N 1
ATOM 708 C CA . ARG A 1 97 ? -24.824 -11.110 24.458 1.00 53.94 97 ARG A CA 1
ATOM 709 C C . ARG A 1 97 ? -23.581 -11.966 24.686 1.00 53.94 97 ARG A C 1
ATOM 711 O O . ARG A 1 97 ? -23.306 -12.871 23.901 1.00 53.94 97 ARG A O 1
ATOM 718 N N . ALA A 1 98 ? -22.812 -11.652 25.721 1.00 59.00 98 ALA A N 1
ATOM 719 C CA . ALA A 1 98 ? -21.692 -12.475 26.143 1.00 59.00 98 ALA A CA 1
ATOM 720 C C . ALA A 1 98 ? -22.202 -13.545 27.115 1.00 59.00 98 ALA A C 1
ATOM 722 O O . ALA A 1 98 ? -22.589 -13.243 28.240 1.00 59.00 98 ALA A O 1
ATOM 723 N N . GLU A 1 99 ? -22.208 -14.804 26.685 1.00 57.34 99 GLU A N 1
ATOM 724 C CA . GLU A 1 99 ? -22.447 -15.933 27.580 1.00 57.34 99 GLU A CA 1
ATOM 725 C C . GLU A 1 99 ? -21.134 -16.253 28.308 1.00 57.34 99 GLU A C 1
ATOM 727 O O . GLU A 1 99 ? -20.242 -16.910 27.772 1.00 57.34 99 GLU A O 1
ATOM 732 N N . TYR A 1 100 ? -20.966 -15.710 29.517 1.00 54.81 100 TYR A N 1
ATOM 733 C CA . TYR A 1 100 ? -19.805 -16.005 30.354 1.00 54.81 100 TYR A CA 1
ATOM 734 C C . TYR A 1 100 ? -20.079 -17.275 31.165 1.00 54.81 100 TYR A C 1
ATOM 736 O O . TYR A 1 100 ? -20.683 -17.232 32.236 1.00 54.81 100 TYR A O 1
ATOM 744 N N . THR A 1 101 ? -19.628 -18.432 30.677 1.00 61.56 101 THR A N 1
ATOM 745 C CA . THR A 1 101 ? -19.572 -19.638 31.512 1.00 61.56 101 THR A CA 1
ATOM 746 C C . THR A 1 101 ? -18.457 -19.455 32.536 1.00 61.56 101 THR A C 1
ATOM 748 O O . THR A 1 101 ? -17.284 -19.716 32.260 1.00 61.56 101 THR A O 1
ATOM 751 N N . ALA A 1 102 ? -18.811 -18.988 33.733 1.00 58.56 102 ALA A N 1
ATOM 752 C CA . ALA A 1 102 ? -17.891 -18.957 34.857 1.00 58.56 102 ALA A CA 1
ATOM 753 C C . ALA A 1 102 ? -17.427 -20.392 35.153 1.00 58.56 102 ALA A C 1
ATOM 755 O O . ALA A 1 102 ? -18.156 -21.202 35.728 1.00 58.56 102 ALA A O 1
ATOM 756 N N . ARG A 1 103 ? -16.196 -20.727 34.754 1.00 65.50 103 ARG A N 1
ATOM 757 C CA . ARG A 1 103 ? -15.520 -21.930 35.236 1.00 65.50 103 ARG A CA 1
ATOM 758 C C . ARG A 1 103 ? -15.318 -21.738 36.733 1.00 65.50 103 ARG A C 1
ATOM 760 O O . ARG A 1 103 ? -14.434 -20.989 37.144 1.00 65.50 103 ARG A O 1
ATOM 767 N N . ARG A 1 104 ? -16.168 -22.382 37.535 1.00 67.62 104 ARG A N 1
ATOM 768 C CA . ARG A 1 104 ? -16.046 -22.409 38.992 1.00 67.62 104 ARG A CA 1
ATOM 769 C C . ARG A 1 104 ? -14.610 -22.828 39.335 1.00 67.62 104 ARG A C 1
ATOM 771 O O . ARG A 1 104 ? -14.221 -23.927 38.932 1.00 67.62 104 ARG A O 1
ATOM 778 N N . PRO A 1 105 ? -13.805 -21.990 40.012 1.00 61.06 105 PRO A N 1
ATOM 779 C CA . PRO A 1 105 ? -12.528 -22.457 40.527 1.00 61.06 105 PRO A CA 1
ATOM 780 C C . PRO A 1 105 ? -12.844 -23.623 41.461 1.00 61.06 105 PRO A C 1
ATOM 782 O O . PRO A 1 105 ? -13.739 -23.510 42.303 1.00 61.06 105 PRO A O 1
ATOM 785 N N . ALA A 1 106 ? -12.196 -24.768 41.239 1.00 66.06 106 ALA A N 1
ATOM 786 C CA . ALA A 1 106 ? -12.383 -25.940 42.080 1.00 66.06 106 ALA A CA 1
ATOM 787 C C . ALA A 1 106 ? -12.186 -25.506 43.537 1.00 66.06 106 ALA A C 1
ATOM 789 O O . ALA A 1 106 ? -11.139 -24.958 43.885 1.00 66.06 106 ALA A O 1
ATOM 790 N N . SER A 1 107 ? -13.228 -25.658 44.357 1.00 57.72 107 SER A N 1
ATOM 791 C CA . SER A 1 107 ? -13.157 -25.329 45.776 1.00 57.72 107 SER A CA 1
ATOM 792 C C . SER A 1 107 ? -11.990 -26.111 46.384 1.00 57.72 107 SER A C 1
ATOM 794 O O . SER A 1 107 ? -11.893 -27.311 46.110 1.00 57.72 107 SER A O 1
ATOM 796 N N . PRO A 1 108 ? -11.104 -25.483 47.178 1.00 62.03 108 PRO A N 1
ATOM 797 C CA . PRO A 1 108 ? -10.074 -26.221 47.892 1.00 62.03 108 PRO A CA 1
ATOM 798 C C . PRO A 1 108 ? -10.781 -27.285 48.727 1.00 62.03 108 PRO A C 1
ATOM 800 O O . PRO A 1 108 ? -11.640 -26.953 49.546 1.00 62.03 108 PRO A O 1
ATOM 803 N N . SER A 1 109 ? -10.497 -28.561 48.473 1.00 63.16 109 SER A N 1
ATOM 804 C CA . SER A 1 109 ? -11.088 -29.655 49.233 1.00 63.16 109 SER A CA 1
ATOM 805 C C . SER A 1 109 ? -10.581 -29.574 50.672 1.00 63.16 109 SER A C 1
ATOM 807 O O . SER A 1 109 ? -9.509 -30.087 50.992 1.00 63.16 109 SER A O 1
ATOM 809 N N . VAL A 1 110 ? -11.346 -28.931 51.553 1.00 62.25 110 VAL A N 1
ATOM 810 C CA . VAL A 1 110 ? -11.193 -29.057 53.007 1.00 62.25 110 VAL A CA 1
ATOM 811 C C . VAL A 1 110 ? -11.769 -30.419 53.391 1.00 62.25 110 VAL A C 1
ATOM 813 O O . VAL A 1 110 ? -12.864 -30.536 53.922 1.00 62.25 110 VAL A O 1
ATOM 816 N N . ASN A 1 111 ? -11.039 -31.477 53.044 1.00 62.56 111 ASN A N 1
ATOM 817 C CA . ASN A 1 111 ? -11.225 -32.800 53.621 1.00 62.56 111 ASN A CA 1
ATOM 818 C C . ASN A 1 111 ? -10.026 -33.072 54.519 1.00 62.56 111 ASN A C 1
ATOM 820 O O . ASN A 1 111 ? -8.969 -33.515 54.085 1.00 62.56 111 ASN A O 1
ATOM 824 N N . GLY A 1 112 ? -10.235 -32.755 55.789 1.00 56.53 112 GLY A N 1
ATOM 825 C CA . GLY A 1 112 ? -9.371 -33.091 56.907 1.00 56.53 112 GLY A CA 1
ATOM 826 C C . GLY A 1 112 ? -10.226 -33.245 58.156 1.00 56.53 112 GLY A C 1
ATOM 827 O O . GLY A 1 112 ? -9.933 -32.648 59.185 1.00 56.53 112 GLY A O 1
ATOM 828 N N . THR A 1 113 ? -11.334 -33.985 58.048 1.00 56.16 113 THR A N 1
ATOM 829 C CA . THR A 1 113 ? -12.065 -34.502 59.204 1.00 56.16 113 THR A CA 1
ATOM 830 C C . THR A 1 113 ? -11.091 -35.369 59.991 1.00 56.16 113 THR A C 1
ATOM 832 O O . THR A 1 113 ? -10.825 -36.511 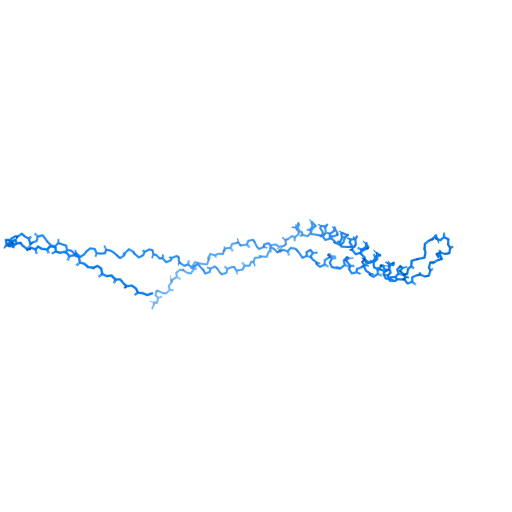59.625 1.00 56.16 113 THR A O 1
ATOM 835 N N . ALA A 1 114 ? -10.512 -34.805 61.048 1.00 58.91 114 ALA A N 1
ATOM 836 C CA . ALA A 1 114 ? -9.817 -35.590 62.051 1.00 58.91 114 ALA A CA 1
ATOM 837 C C . ALA A 1 114 ? -10.833 -36.593 62.633 1.00 58.91 114 ALA A C 1
ATOM 839 O O . ALA A 1 114 ? -11.907 -36.162 63.070 1.00 58.91 114 ALA A O 1
ATOM 840 N N . PRO A 1 115 ? -10.555 -37.909 62.630 1.00 52.97 115 PRO A N 1
ATOM 841 C CA . PRO A 1 115 ? -11.427 -38.867 63.290 1.00 52.97 115 PRO A CA 1
ATOM 842 C C . PRO A 1 115 ? -11.467 -38.536 64.784 1.00 52.97 115 PRO A C 1
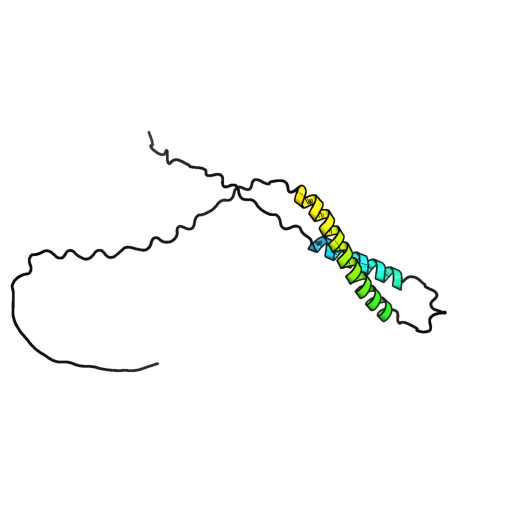ATOM 844 O O . PRO A 1 115 ? -10.428 -38.284 65.398 1.00 52.97 115 PRO A O 1
ATOM 847 N N . GLY A 1 116 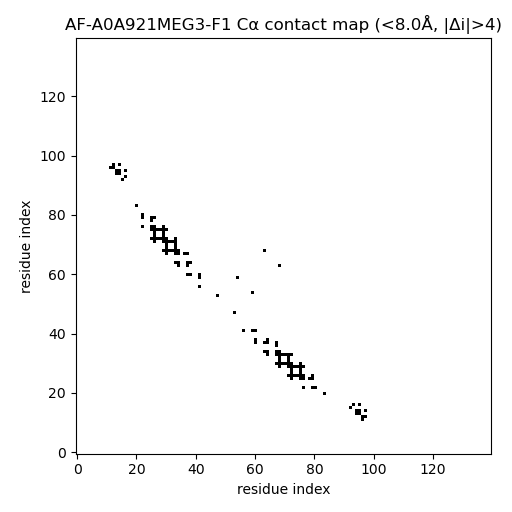? -12.674 -38.493 65.348 1.00 52.16 116 GLY A N 1
ATOM 848 C CA . GLY A 1 116 ? -12.914 -38.138 66.741 1.00 52.16 116 GLY A CA 1
ATOM 849 C C . GLY A 1 116 ? -12.042 -38.950 67.698 1.00 52.16 116 GLY A C 1
ATOM 850 O O . GLY A 1 116 ? -12.071 -40.178 67.694 1.00 52.16 116 GLY A O 1
ATOM 851 N N . ARG A 1 117 ? -11.270 -38.251 68.534 1.00 54.06 117 ARG A N 1
ATOM 852 C CA . ARG A 1 117 ? -10.560 -38.852 69.661 1.00 54.06 117 ARG A CA 1
ATOM 853 C C . ARG A 1 117 ? -11.476 -38.768 70.884 1.00 54.06 117 ARG A C 1
ATOM 855 O O . ARG A 1 117 ? -11.578 -37.714 71.509 1.00 54.06 117 ARG A O 1
ATOM 862 N N . SER A 1 118 ? -12.184 -39.857 71.169 1.00 56.47 118 SER A N 1
ATOM 863 C CA . SER A 1 118 ? -12.993 -40.030 72.383 1.00 56.47 118 SER A CA 1
ATOM 864 C C . SER A 1 118 ? -12.088 -40.027 73.632 1.00 56.47 118 SER A C 1
ATOM 866 O O . SER A 1 118 ? -10.993 -40.585 73.554 1.00 56.47 118 SER A O 1
ATOM 868 N N . PRO A 1 119 ? -12.486 -39.441 74.781 1.00 53.69 119 PRO A N 1
ATOM 869 C CA . PRO A 1 119 ? -11.591 -39.243 75.933 1.00 53.69 119 PRO A CA 1
ATOM 870 C C . PRO A 1 119 ? -11.288 -40.487 76.788 1.00 53.69 119 PRO A C 1
ATOM 872 O O . PRO A 1 119 ? -10.742 -40.327 77.875 1.00 53.69 119 PRO A O 1
ATOM 875 N N . ASP A 1 120 ? -11.627 -41.697 76.341 1.00 51.94 120 ASP A N 1
ATOM 876 C CA . ASP A 1 120 ? -11.758 -42.872 77.220 1.00 51.94 120 ASP A CA 1
ATOM 877 C C . ASP A 1 120 ? -10.690 -43.962 77.010 1.00 51.94 120 ASP A C 1
ATOM 879 O O . ASP A 1 120 ? -10.947 -45.147 77.161 1.00 51.94 120 ASP A O 1
ATOM 883 N N . GLN A 1 121 ? -9.468 -43.578 76.631 1.00 56.03 121 GLN A N 1
ATOM 884 C CA . GLN A 1 121 ? -8.305 -44.477 76.675 1.00 56.03 121 GLN A CA 1
ATOM 885 C C . GLN A 1 121 ? -7.225 -43.868 77.564 1.00 56.03 121 GLN A C 1
ATOM 887 O O . GLN A 1 121 ? -6.187 -43.382 77.112 1.00 56.03 121 GLN A O 1
ATOM 892 N N . ARG A 1 122 ? -7.516 -43.840 78.861 1.00 55.00 122 ARG A N 1
ATOM 893 C CA . ARG A 1 122 ? -6.486 -43.959 79.891 1.00 55.00 122 ARG A CA 1
ATOM 894 C C . ARG A 1 122 ? -6.582 -45.398 80.394 1.00 55.00 122 ARG A C 1
ATOM 896 O O . ARG A 1 122 ? -7.690 -45.896 80.503 1.00 55.00 122 ARG A O 1
ATOM 903 N N . GLU A 1 123 ? -5.426 -45.998 80.663 1.00 56.34 123 GLU A N 1
ATOM 904 C CA . GLU A 1 123 ? -5.231 -47.372 81.164 1.00 56.34 123 GLU A CA 1
ATOM 905 C C . GLU A 1 123 ? -5.290 -48.467 80.086 1.00 56.34 123 GLU A C 1
ATOM 907 O O . GLU A 1 123 ? -6.349 -48.916 79.673 1.00 56.34 123 GLU A O 1
ATOM 912 N N . ASP A 1 124 ? -4.121 -48.879 79.575 1.00 45.22 124 ASP A N 1
ATOM 913 C CA . ASP A 1 124 ? -3.525 -50.158 79.992 1.00 45.22 124 ASP A CA 1
ATOM 914 C C . ASP A 1 124 ? -2.178 -50.447 79.292 1.00 45.22 124 ASP A C 1
ATOM 916 O O . ASP A 1 124 ? -2.031 -50.261 78.087 1.00 45.22 124 ASP A O 1
ATOM 920 N N . ALA A 1 125 ? -1.230 -50.940 80.102 1.00 48.38 125 ALA A N 1
ATOM 921 C CA . ALA A 1 125 ? 0.010 -51.673 79.788 1.00 48.38 125 ALA A CA 1
ATOM 922 C C . ALA A 1 125 ? 1.106 -50.938 78.972 1.00 48.38 125 ALA A C 1
ATOM 924 O O . ALA A 1 125 ? 0.957 -50.631 77.797 1.00 48.38 125 ALA A O 1
ATOM 925 N N . ASP A 1 126 ? 2.252 -50.548 79.540 1.00 48.53 126 ASP A N 1
ATOM 926 C CA . ASP A 1 126 ? 3.331 -51.412 80.063 1.00 48.53 126 ASP A CA 1
ATOM 927 C C . ASP A 1 126 ? 3.801 -52.490 79.061 1.00 48.53 126 ASP A C 1
ATOM 929 O O . ASP A 1 126 ? 3.270 -53.594 79.058 1.00 48.53 126 ASP A O 1
ATOM 933 N N . GLN A 1 127 ? 4.787 -52.184 78.199 1.00 56.53 127 GLN A N 1
ATOM 934 C CA . GLN A 1 127 ? 6.119 -52.830 78.229 1.00 56.53 127 GLN A CA 1
ATOM 935 C C . GLN A 1 127 ? 7.062 -52.432 77.061 1.00 56.53 127 GLN A C 1
ATOM 937 O O . GLN A 1 127 ? 6.602 -51.953 76.024 1.00 56.53 127 GLN A O 1
ATOM 942 N N . PRO A 1 128 ? 8.395 -52.602 77.236 1.00 55.34 128 PRO A N 1
ATOM 943 C CA . PRO A 1 128 ? 9.446 -52.008 76.409 1.00 55.34 128 PRO A CA 1
ATOM 944 C C . PRO A 1 128 ? 10.118 -52.986 75.422 1.00 55.34 128 PRO A C 1
ATOM 946 O O . PRO A 1 128 ? 10.098 -54.199 75.602 1.00 55.34 128 PRO A O 1
ATOM 949 N N . GLY A 1 129 ? 10.845 -52.418 74.452 1.00 42.66 129 GLY A N 1
ATOM 950 C CA . GLY A 1 129 ? 11.803 -53.113 73.577 1.00 42.66 129 GLY A CA 1
ATOM 951 C C . GLY A 1 129 ? 11.363 -53.108 72.111 1.00 42.66 129 GLY A C 1
ATOM 952 O O . GLY A 1 129 ? 10.180 -53.119 71.820 1.00 42.66 129 GLY A O 1
ATOM 953 N N . THR A 1 130 ? 12.209 -53.057 71.090 1.00 40.81 130 THR A N 1
ATOM 954 C CA . THR A 1 130 ? 13.670 -53.073 70.939 1.00 40.81 130 THR A CA 1
ATOM 955 C C . THR A 1 130 ? 13.915 -52.850 69.438 1.00 40.81 130 THR A C 1
ATOM 957 O O . THR A 1 130 ? 13.190 -53.427 68.635 1.00 40.81 130 THR A O 1
ATOM 960 N N . GLY A 1 131 ? 14.969 -52.120 69.060 1.00 39.16 131 GLY A N 1
ATOM 961 C CA . GLY A 1 131 ? 15.716 -52.417 67.826 1.00 39.16 131 GLY A CA 1
ATOM 962 C C . GLY A 1 131 ? 15.373 -51.642 66.542 1.00 39.16 131 GLY A C 1
ATOM 963 O O . GLY A 1 131 ? 14.401 -51.924 65.858 1.00 39.16 131 GLY A O 1
ATOM 964 N N . SER A 1 132 ? 16.285 -50.731 66.190 1.00 46.69 132 SER A N 1
ATOM 965 C CA . SER A 1 132 ? 16.661 -50.268 64.830 1.00 46.69 132 SER A CA 1
ATOM 966 C C . SER A 1 132 ? 17.116 -51.441 63.912 1.00 46.69 132 SER A C 1
ATOM 968 O O . SER A 1 132 ? 17.202 -52.551 64.441 1.00 46.69 132 SER A O 1
ATOM 970 N N . PRO A 1 133 ? 17.625 -51.268 62.658 1.00 58.34 133 PRO A N 1
ATOM 971 C CA . PRO A 1 133 ? 17.599 -50.156 61.675 1.00 58.34 133 PRO A CA 1
ATOM 972 C C . PRO A 1 133 ? 17.361 -50.604 60.187 1.00 58.34 133 PRO A C 1
ATOM 974 O O . PRO A 1 133 ? 17.291 -51.787 59.891 1.00 58.34 133 PRO A O 1
ATOM 977 N N . ALA A 1 134 ? 17.333 -49.624 59.262 1.00 49.59 134 ALA A N 1
ATOM 978 C CA . ALA A 1 134 ? 17.907 -49.586 57.889 1.00 49.59 134 ALA A CA 1
ATOM 979 C C . ALA A 1 134 ? 17.649 -50.681 56.815 1.00 49.59 134 ALA A C 1
ATOM 981 O O . ALA A 1 134 ? 17.760 -51.871 57.072 1.00 49.59 134 ALA A O 1
ATOM 982 N N . THR A 1 135 ? 17.459 -50.234 55.559 1.00 53.19 135 THR A N 1
ATOM 983 C CA . THR A 1 135 ? 18.063 -50.717 54.274 1.00 53.19 135 THR A CA 1
ATOM 984 C C . THR A 1 135 ? 17.455 -49.877 53.116 1.00 53.19 135 THR A C 1
ATOM 986 O O . THR A 1 135 ? 16.247 -49.664 53.125 1.00 53.19 135 THR A O 1
ATOM 989 N N . THR A 1 136 ? 18.201 -49.075 52.323 1.00 53.44 136 THR A N 1
ATOM 990 C CA . THR A 1 136 ? 18.868 -49.392 51.017 1.00 53.44 136 THR A CA 1
ATOM 991 C C . THR A 1 136 ? 17.972 -50.215 50.065 1.00 53.44 136 THR A C 1
ATOM 993 O O . THR A 1 136 ? 17.315 -51.134 50.525 1.00 53.44 136 THR A O 1
ATOM 996 N N . ASP A 1 137 ? 17.837 -50.004 48.750 1.00 45.88 137 ASP A N 1
ATOM 997 C CA . ASP A 1 137 ? 18.705 -49.462 47.690 1.00 45.88 137 ASP A CA 1
ATOM 998 C C . ASP A 1 137 ? 17.945 -49.563 46.321 1.00 45.88 137 ASP A C 1
ATOM 1000 O O . ASP A 1 137 ? 16.904 -50.222 46.285 1.00 45.88 137 ASP A O 1
ATOM 1004 N N . VAL A 1 138 ? 18.532 -49.035 45.221 1.00 53.16 138 VAL A N 1
ATOM 1005 C CA . VAL A 1 138 ? 18.466 -49.533 43.798 1.00 53.16 138 VAL A CA 1
ATOM 1006 C C . VAL A 1 138 ? 17.199 -49.216 42.941 1.00 53.16 138 VAL A C 1
ATOM 1008 O O . VAL A 1 138 ? 16.092 -49.596 43.304 1.00 53.16 138 VAL A O 1
ATOM 1011 N N . GLU A 1 139 ? 17.280 -48.347 41.905 1.00 46.31 139 GLU A N 1
ATOM 1012 C CA . GLU A 1 139 ? 17.623 -48.571 40.451 1.00 46.31 139 GLU A CA 1
ATOM 1013 C C . GLU A 1 139 ? 16.323 -48.803 39.623 1.00 46.31 139 GLU A C 1
ATOM 1015 O O . GLU A 1 139 ? 15.421 -49.479 40.108 1.00 46.31 139 GLU A O 1
ATOM 1020 N N . ASP A 1 140 ? 16.016 -48.098 38.522 1.00 53.88 140 ASP A N 1
ATOM 1021 C CA . ASP A 1 140 ? 16.604 -48.071 37.159 1.00 53.88 140 ASP A CA 1
ATOM 1022 C C . ASP A 1 140 ? 16.156 -46.784 36.413 1.00 53.88 140 ASP A C 1
ATOM 1024 O O . ASP A 1 140 ? 14.961 -46.410 36.548 1.00 53.88 140 ASP A O 1
#

Secondary structure (DSSP, 8-state):
------------------PPP-HHHHHHHHHHHHHHHHHHHHHS----TT-SS---HHHHHHHHHHHHHHHHHHHHHHHHHHHHHHHGGG-------------PPPPP-----PPP--S---------------------

Nearest PDB structures (foldseek):
  8wmw-assembly1_K  TM=3.679E-01  e=8.118E-01  Rhodomonas salina
  7y8a-assembly1_K  TM=4.375E-01  e=1.766E+00  Chroomonas placoidea
  8j9j-assembly1_AN  TM=4.952E-01  e=4.079E+00  Euglena gracilis
  8b6f-assembly1_AU  TM=4.903E-01  e=8.361E+00  Tetrahymena thermophila SB210